Protein AF-A0A9R0HTM2-F1 (afdb_monomer_lite)

pLDDT: mean 75.66, std 15.97, range [48.41, 94.94]

Radius of gyration: 25.44 Å; chains: 1; bounding box: 59×23×75 Å

Foldseek 3Di:
DVVVVVVVVVVVVVVVVVVVVVVVVVVVVVVVLVVVLQVQLVVLQVQLVVLVVVCVVCVVPDDQPRPVNQVSLQSSLVSLLVSCVSPVPDPSSVVSNVVSVVSHDHDDDRPND

Structure (mmCIF, N/CA/C/O backbone):
data_AF-A0A9R0HTM2-F1
#
_entry.id   AF-A0A9R0HTM2-F1
#
loop_
_atom_site.group_PDB
_atom_site.id
_atom_site.type_symbol
_atom_site.label_atom_id
_atom_site.label_alt_id
_atom_site.label_comp_id
_atom_site.label_asym_id
_atom_site.label_entity_id
_atom_site.label_seq_id
_atom_site.pdbx_PDB_ins_code
_atom_site.Cartn_x
_atom_site.Cartn_y
_atom_site.Cartn_z
_atom_site.occupancy
_atom_site.B_iso_or_equiv
_atom_site.auth_seq_id
_atom_site.auth_comp_id
_atom_site.auth_asym_id
_atom_site.auth_atom_id
_atom_site.pdbx_PDB_model_num
ATOM 1 N N . MET A 1 1 ? 42.937 -7.643 -57.346 1.00 53.62 1 MET A N 1
ATOM 2 C CA . MET A 1 1 ? 41.995 -6.695 -56.699 1.00 53.62 1 MET A CA 1
ATOM 3 C C . MET A 1 1 ? 40.724 -7.366 -56.146 1.00 53.62 1 MET A C 1
ATOM 5 O O . MET A 1 1 ? 40.154 -6.842 -55.201 1.00 53.62 1 MET A O 1
ATOM 9 N N . LEU A 1 2 ? 40.307 -8.539 -56.653 1.00 48.41 2 LEU A N 1
ATOM 10 C CA . LEU A 1 2 ? 39.089 -9.248 -56.210 1.00 48.41 2 LEU A CA 1
ATOM 11 C C . LEU A 1 2 ? 39.201 -9.964 -54.844 1.00 48.41 2 LEU A C 1
ATOM 13 O O . LEU A 1 2 ? 38.212 -10.060 -54.125 1.00 48.41 2 LEU A O 1
ATOM 17 N N . HIS A 1 3 ? 40.397 -10.394 -54.425 1.00 48.50 3 HIS A N 1
ATOM 18 C CA . HIS A 1 3 ? 40.585 -11.093 -53.140 1.00 48.50 3 HIS A CA 1
ATOM 19 C C . HIS A 1 3 ? 40.409 -10.193 -51.901 1.00 48.50 3 HIS A C 1
ATOM 21 O O . HIS A 1 3 ? 40.000 -10.670 -50.848 1.00 48.50 3 HIS A O 1
ATOM 27 N N . HIS A 1 4 ? 40.642 -8.881 -52.027 1.00 49.31 4 HIS A N 1
ATOM 28 C CA . HIS A 1 4 ? 40.562 -7.939 -50.902 1.00 49.31 4 HIS A CA 1
ATOM 29 C C . HIS A 1 4 ? 39.116 -7.523 -50.557 1.00 49.31 4 HIS A C 1
ATOM 31 O O . HIS A 1 4 ? 38.830 -7.105 -49.436 1.00 49.31 4 HIS A O 1
ATOM 37 N N . LEU A 1 5 ? 38.183 -7.662 -51.507 1.00 53.22 5 LEU A N 1
ATOM 38 C CA . LEU A 1 5 ? 36.762 -7.357 -51.306 1.00 53.22 5 LEU A CA 1
ATOM 39 C C . LEU A 1 5 ? 36.032 -8.475 -50.548 1.00 53.22 5 LEU A C 1
ATOM 41 O O . LEU A 1 5 ? 35.176 -8.182 -49.715 1.00 53.22 5 LEU A O 1
ATOM 45 N N . SER A 1 6 ? 36.415 -9.736 -50.777 1.00 57.38 6 SER A N 1
ATOM 46 C CA . SER A 1 6 ? 35.846 -10.899 -50.080 1.00 57.38 6 SER A CA 1
ATOM 47 C C . SER A 1 6 ? 36.134 -10.857 -48.573 1.00 57.38 6 SER A C 1
ATOM 49 O O . SER A 1 6 ? 35.232 -11.015 -47.750 1.00 57.38 6 SER A O 1
ATOM 51 N N . GLU A 1 7 ? 37.367 -10.511 -48.190 1.00 57.31 7 GLU A N 1
ATOM 52 C CA . GLU A 1 7 ? 37.776 -10.448 -46.781 1.00 57.31 7 GLU A CA 1
ATOM 53 C C . GLU A 1 7 ? 37.039 -9.344 -45.995 1.00 57.31 7 GLU A C 1
ATOM 55 O O . GLU A 1 7 ? 36.653 -9.537 -44.841 1.00 57.31 7 GLU A O 1
ATOM 60 N N . ARG A 1 8 ? 36.772 -8.191 -46.630 1.00 57.69 8 ARG A N 1
ATOM 61 C CA . ARG A 1 8 ? 35.983 -7.099 -46.028 1.00 57.69 8 ARG A CA 1
ATOM 62 C C . ARG A 1 8 ? 34.507 -7.462 -45.863 1.00 57.69 8 ARG A C 1
ATOM 64 O O . ARG A 1 8 ? 33.884 -7.044 -44.888 1.00 57.69 8 ARG A O 1
ATOM 71 N N . MET A 1 9 ? 33.954 -8.240 -46.792 1.00 58.50 9 MET A N 1
ATOM 72 C CA . MET A 1 9 ? 32.557 -8.676 -46.756 1.00 58.50 9 MET A CA 1
ATOM 73 C C . MET A 1 9 ? 32.322 -9.734 -45.667 1.00 58.50 9 MET A C 1
ATOM 75 O O . MET A 1 9 ? 31.334 -9.668 -44.942 1.00 58.50 9 MET A O 1
ATOM 79 N N . LEU A 1 10 ? 33.275 -10.651 -45.480 1.00 57.75 10 LEU A N 1
ATOM 80 C CA . LEU A 1 10 ? 33.235 -11.638 -44.397 1.00 57.75 10 LEU A CA 1
ATOM 81 C C . LEU A 1 10 ? 33.370 -10.975 -43.016 1.00 57.75 10 LEU A C 1
ATOM 83 O O . LEU A 1 10 ? 32.613 -11.292 -42.101 1.00 57.75 10 LEU A O 1
ATOM 87 N N . ARG A 1 11 ? 34.265 -9.987 -42.866 1.00 57.91 11 ARG A N 1
ATOM 88 C CA . ARG A 1 11 ? 34.420 -9.226 -41.610 1.00 57.91 11 ARG A CA 1
ATOM 89 C C . ARG A 1 11 ? 33.169 -8.425 -41.244 1.00 57.91 11 ARG A C 1
ATOM 91 O O . ARG A 1 11 ? 32.790 -8.395 -40.075 1.00 57.91 11 ARG A O 1
ATOM 98 N N . SER A 1 12 ? 32.512 -7.794 -42.221 1.00 58.88 12 SER A N 1
ATOM 99 C CA . SER A 1 12 ? 31.279 -7.039 -41.968 1.00 58.88 12 SER A CA 1
ATOM 100 C C . SER A 1 12 ? 30.106 -7.952 -41.608 1.00 58.88 12 SER A C 1
ATOM 102 O O . SER A 1 12 ? 29.306 -7.590 -40.748 1.00 58.88 12 SER A O 1
ATOM 104 N N . PHE A 1 13 ? 30.038 -9.155 -42.188 1.00 56.53 13 PHE A N 1
ATOM 105 C CA . PHE A 1 13 ? 29.030 -10.157 -41.847 1.00 56.53 13 PHE A CA 1
ATOM 106 C C . PHE A 1 13 ? 29.190 -10.662 -40.402 1.00 56.53 13 PHE A C 1
ATOM 108 O O . PHE A 1 13 ? 28.232 -10.620 -39.630 1.00 56.53 13 PHE A O 1
ATOM 115 N N . LEU A 1 14 ? 30.415 -11.016 -39.996 1.00 58.28 14 LEU A N 1
ATOM 116 C CA . LEU A 1 14 ? 30.720 -11.468 -38.630 1.00 58.28 14 LEU A CA 1
ATOM 117 C C . LEU A 1 14 ? 30.476 -10.374 -37.570 1.00 58.28 14 LEU A C 1
ATOM 119 O O . LEU A 1 14 ? 29.938 -10.642 -36.494 1.00 58.28 14 LEU A O 1
ATOM 123 N N . LEU A 1 15 ? 30.798 -9.111 -37.872 1.00 55.81 15 LEU A N 1
ATOM 124 C CA . LEU A 1 15 ? 30.480 -7.976 -36.991 1.00 55.81 15 LEU A CA 1
ATOM 125 C C . LEU A 1 15 ? 28.964 -7.751 -36.854 1.00 55.81 15 LEU A C 1
ATOM 127 O O . LEU A 1 15 ? 28.472 -7.397 -35.784 1.00 55.81 15 LEU A O 1
ATOM 131 N N . LYS A 1 16 ? 28.196 -7.991 -37.919 1.00 52.22 16 LYS A N 1
ATOM 132 C CA . LYS A 1 16 ? 26.737 -7.822 -37.911 1.00 52.22 16 LYS A CA 1
ATOM 133 C C . LYS A 1 16 ? 26.032 -8.908 -37.090 1.00 52.22 16 LYS A C 1
ATOM 135 O O . LYS A 1 16 ? 25.008 -8.631 -36.461 1.00 52.22 16 LYS A O 1
ATOM 140 N N . GLU A 1 17 ? 26.584 -10.119 -37.054 1.00 51.38 17 GLU A N 1
ATOM 141 C CA . GLU A 1 17 ? 26.081 -11.211 -36.213 1.00 51.38 17 GLU A CA 1
ATOM 142 C C . GLU A 1 17 ? 26.393 -11.010 -34.726 1.00 51.38 17 GLU A C 1
ATOM 144 O O . GLU A 1 17 ? 25.505 -11.202 -33.892 1.00 51.38 17 GLU A O 1
ATOM 149 N N . THR A 1 18 ? 27.595 -10.541 -34.373 1.00 52.41 18 THR A N 1
ATOM 150 C CA . THR A 1 18 ? 27.960 -10.287 -32.964 1.00 52.41 18 THR A CA 1
ATOM 151 C C . THR A 1 18 ? 27.115 -9.175 -32.332 1.00 52.41 18 THR A C 1
ATOM 153 O O . THR A 1 18 ? 26.658 -9.315 -31.196 1.00 52.41 18 THR A O 1
ATOM 156 N N . VAL A 1 19 ? 26.789 -8.114 -33.080 1.00 55.47 19 VAL A N 1
ATOM 157 C CA . VAL A 1 19 ? 25.862 -7.052 -32.634 1.00 55.47 19 VAL A CA 1
ATOM 158 C C . VAL A 1 19 ? 24.423 -7.575 -32.464 1.00 55.47 19 VAL A C 1
ATOM 160 O O . VAL A 1 19 ? 23.722 -7.214 -31.510 1.00 55.47 19 VAL A O 1
ATOM 163 N N . ARG A 1 20 ? 23.965 -8.479 -33.342 1.00 50.25 20 ARG A N 1
ATOM 164 C CA . ARG A 1 20 ? 22.642 -9.126 -33.225 1.00 50.25 20 ARG A CA 1
ATOM 165 C C . ARG A 1 20 ? 22.542 -10.086 -32.040 1.00 50.25 20 ARG A C 1
ATOM 167 O O . ARG A 1 20 ? 21.484 -10.167 -31.421 1.00 50.25 20 ARG A O 1
ATOM 174 N N . LEU A 1 21 ? 23.607 -10.808 -31.710 1.00 52.88 21 LEU A N 1
ATOM 175 C CA . LEU A 1 21 ? 23.626 -11.702 -30.550 1.00 52.88 21 LEU A CA 1
ATOM 176 C C . LEU A 1 21 ? 23.689 -10.917 -29.233 1.00 52.88 21 LEU A C 1
ATOM 178 O O . LEU A 1 21 ? 22.935 -11.226 -28.310 1.00 52.88 21 LEU A O 1
ATOM 182 N N . ASN A 1 22 ? 24.487 -9.847 -29.175 1.00 51.25 22 ASN A N 1
ATOM 183 C CA . ASN A 1 22 ? 24.573 -8.981 -27.995 1.00 51.25 22 ASN A CA 1
ATOM 184 C C . ASN A 1 22 ? 23.258 -8.251 -27.685 1.00 51.25 22 ASN A C 1
ATOM 186 O O . ASN A 1 22 ? 22.880 -8.148 -26.520 1.00 51.25 22 ASN A O 1
ATOM 190 N N . SER A 1 23 ? 22.512 -7.804 -28.699 1.00 53.72 23 SER A N 1
ATOM 191 C CA . SER A 1 23 ? 21.186 -7.192 -28.489 1.00 53.72 23 SER A CA 1
ATOM 192 C C . SER A 1 23 ? 20.141 -8.190 -27.975 1.00 53.72 23 SER A C 1
ATOM 194 O O . SER A 1 23 ? 19.339 -7.846 -27.107 1.00 53.72 23 SER A O 1
ATOM 196 N N . ARG A 1 24 ? 20.177 -9.450 -28.431 1.00 50.94 24 ARG A N 1
ATOM 197 C CA . ARG A 1 24 ? 19.291 -10.513 -27.921 1.00 50.94 24 ARG A CA 1
ATOM 198 C C . ARG A 1 24 ? 19.619 -10.884 -26.474 1.00 50.94 24 ARG A C 1
ATOM 200 O O . ARG A 1 24 ? 18.713 -10.937 -25.649 1.00 50.94 24 ARG A O 1
ATOM 207 N N . LEU A 1 25 ? 20.896 -11.082 -26.146 1.00 52.94 25 LEU A N 1
ATOM 208 C CA . LEU A 1 25 ? 21.354 -11.359 -24.775 1.00 52.94 25 LEU A CA 1
ATOM 209 C C . LEU A 1 25 ? 21.071 -10.195 -23.813 1.00 52.94 25 LEU A C 1
ATOM 211 O O . LEU A 1 25 ? 20.672 -10.425 -22.671 1.00 52.94 25 LEU A O 1
ATOM 215 N N . SER A 1 26 ? 21.206 -8.952 -24.282 1.00 55.69 26 SER A N 1
ATOM 216 C CA . SER A 1 26 ? 20.820 -7.757 -23.526 1.00 55.69 26 SER A CA 1
ATOM 217 C C . SER A 1 26 ? 19.318 -7.746 -23.207 1.00 55.69 26 SER A C 1
ATOM 219 O O . SER A 1 26 ? 18.952 -7.556 -22.047 1.00 55.69 26 SER A O 1
ATOM 221 N N . GLY A 1 27 ? 18.456 -8.070 -24.181 1.00 55.66 27 GLY A N 1
ATOM 222 C CA . GLY A 1 27 ? 17.006 -8.173 -23.979 1.00 55.66 27 GLY A CA 1
ATOM 223 C C . GLY A 1 27 ? 16.595 -9.247 -22.963 1.00 55.66 27 GLY A C 1
ATOM 224 O O . GLY A 1 27 ? 15.746 -8.994 -22.110 1.00 55.66 27 GLY A O 1
ATOM 225 N N . PHE A 1 28 ? 17.235 -10.423 -22.977 1.00 50.66 28 PHE A N 1
ATOM 226 C CA . PHE A 1 28 ? 16.970 -11.474 -21.980 1.00 50.66 28 PHE A CA 1
ATOM 227 C C . PHE A 1 28 ? 17.366 -11.055 -20.559 1.00 50.66 28 PHE A C 1
ATOM 229 O O . PHE A 1 28 ? 16.630 -11.331 -19.610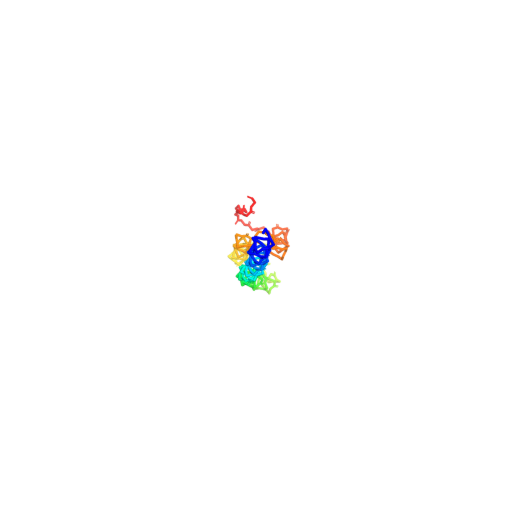 1.00 50.66 28 PHE A O 1
ATOM 236 N N . ASN A 1 29 ? 18.491 -10.354 -20.400 1.00 56.31 29 ASN A N 1
ATOM 237 C CA . ASN A 1 29 ? 18.915 -9.829 -19.101 1.00 56.31 29 ASN A CA 1
ATOM 238 C C . ASN A 1 29 ? 17.988 -8.709 -18.600 1.00 56.31 29 ASN A C 1
ATOM 240 O O . ASN A 1 29 ? 17.672 -8.663 -17.410 1.00 56.31 29 ASN A O 1
ATOM 244 N N . GLN A 1 30 ? 17.480 -7.865 -19.503 1.00 58.72 30 GLN A N 1
ATOM 245 C CA . GLN A 1 30 ? 16.489 -6.833 -19.184 1.00 58.72 30 GLN A CA 1
ATOM 246 C C . GLN A 1 30 ? 15.164 -7.444 -18.710 1.00 58.72 30 GLN A C 1
ATOM 248 O O . GLN A 1 30 ? 14.651 -7.065 -17.659 1.00 58.72 30 GLN A O 1
ATOM 253 N N . LEU A 1 31 ? 14.647 -8.446 -19.428 1.00 60.59 31 LEU A N 1
ATOM 254 C CA . LEU A 1 31 ? 13.417 -9.153 -19.058 1.00 60.59 31 LEU A CA 1
ATOM 255 C C . LEU A 1 31 ? 13.555 -9.881 -17.716 1.00 60.59 31 LEU A C 1
ATOM 257 O O . LEU A 1 31 ? 12.633 -9.853 -16.902 1.00 60.59 31 LEU A O 1
ATOM 261 N N . ARG A 1 32 ? 14.717 -10.488 -17.443 1.00 58.78 32 ARG A N 1
ATOM 262 C CA . ARG A 1 32 ? 14.981 -11.180 -16.172 1.00 58.78 32 ARG A CA 1
ATOM 263 C C . ARG A 1 32 ? 15.071 -10.208 -14.993 1.00 58.78 32 ARG A C 1
ATOM 265 O O . ARG A 1 32 ? 14.532 -10.509 -13.931 1.00 58.78 32 ARG A O 1
ATOM 272 N N . GLY A 1 33 ? 15.697 -9.046 -15.192 1.00 63.38 33 GLY A N 1
ATOM 273 C CA . GLY A 1 33 ? 15.756 -7.966 -14.202 1.00 63.38 33 GLY A CA 1
ATOM 274 C C . GLY A 1 33 ? 14.390 -7.332 -13.920 1.00 63.38 33 GLY A C 1
ATOM 275 O O . GLY A 1 33 ? 14.065 -7.052 -12.771 1.00 63.38 33 GLY A O 1
ATOM 276 N N . ILE A 1 34 ? 13.552 -7.168 -14.948 1.00 66.88 34 ILE A N 1
ATOM 277 C CA . ILE A 1 34 ? 12.166 -6.697 -14.793 1.00 66.88 34 ILE A CA 1
ATOM 278 C C . ILE A 1 34 ? 11.323 -7.742 -14.054 1.00 66.88 34 ILE A C 1
ATOM 280 O O . ILE A 1 34 ? 10.581 -7.397 -13.137 1.00 66.88 34 ILE A O 1
ATOM 284 N N . HIS A 1 35 ? 11.461 -9.027 -14.396 1.00 69.94 35 HIS A N 1
ATOM 285 C CA . HIS A 1 35 ? 10.719 -10.103 -13.743 1.00 69.94 35 HIS A CA 1
ATOM 286 C C . HIS A 1 35 ? 11.093 -10.255 -12.261 1.00 69.94 35 HIS A C 1
ATOM 288 O O . HIS A 1 35 ? 10.209 -10.457 -11.429 1.00 69.94 35 HIS A O 1
ATOM 294 N N . SER A 1 36 ? 12.374 -10.116 -11.901 1.00 73.38 36 SER A N 1
ATOM 295 C CA . SER A 1 36 ? 12.810 -10.171 -10.499 1.00 73.38 36 SER A CA 1
ATOM 296 C C . SER A 1 36 ? 12.324 -8.966 -9.687 1.00 73.38 36 SER A C 1
ATOM 298 O O . SER A 1 36 ? 11.872 -9.148 -8.555 1.00 73.38 36 SER A O 1
ATOM 300 N N . ARG A 1 37 ? 12.337 -7.759 -10.272 1.00 75.38 37 ARG A N 1
ATOM 301 C CA . ARG A 1 37 ? 11.745 -6.549 -9.674 1.00 75.38 37 ARG A CA 1
ATOM 302 C C . ARG A 1 37 ? 10.248 -6.710 -9.445 1.00 75.38 37 ARG A C 1
ATOM 304 O O . ARG A 1 37 ? 9.778 -6.489 -8.334 1.00 75.38 37 ARG A O 1
ATOM 311 N N . ASN A 1 38 ? 9.524 -7.161 -10.468 1.00 83.12 38 ASN A N 1
ATOM 312 C CA . ASN A 1 38 ? 8.085 -7.370 -10.379 1.00 83.12 38 ASN A CA 1
ATOM 313 C C . ASN A 1 38 ? 7.745 -8.436 -9.328 1.00 83.12 38 ASN A C 1
ATOM 315 O O . ASN A 1 38 ? 6.887 -8.211 -8.485 1.00 83.12 38 ASN A O 1
ATOM 319 N N . LYS A 1 39 ? 8.472 -9.562 -9.297 1.00 86.88 39 LYS A N 1
ATOM 320 C CA . LYS A 1 39 ? 8.276 -10.600 -8.275 1.00 86.88 39 LYS A CA 1
ATOM 321 C C . LYS A 1 39 ? 8.451 -10.041 -6.857 1.00 86.88 39 LYS A C 1
ATOM 323 O O . LYS A 1 39 ? 7.584 -10.245 -6.016 1.00 86.88 39 LYS A O 1
ATOM 328 N N . LYS A 1 40 ? 9.523 -9.283 -6.612 1.00 89.94 40 LYS A N 1
ATOM 329 C CA . LYS A 1 40 ? 9.784 -8.673 -5.300 1.00 89.94 40 LYS A CA 1
ATOM 330 C C . LYS A 1 40 ? 8.725 -7.625 -4.923 1.00 89.94 40 LYS A C 1
ATOM 332 O O . LYS A 1 40 ? 8.300 -7.589 -3.773 1.00 89.94 40 LYS A O 1
ATOM 337 N N . ALA A 1 41 ? 8.269 -6.806 -5.873 1.00 90.38 41 ALA A N 1
ATOM 338 C CA . ALA A 1 41 ? 7.175 -5.860 -5.644 1.00 90.38 41 ALA A CA 1
ATOM 339 C C . ALA A 1 41 ? 5.860 -6.586 -5.309 1.00 90.38 41 ALA A C 1
ATOM 341 O O . ALA A 1 41 ? 5.152 -6.189 -4.387 1.00 90.38 41 ALA A O 1
ATOM 342 N N . MET A 1 42 ? 5.564 -7.693 -5.996 1.00 92.25 42 MET A N 1
ATOM 343 C CA . MET A 1 42 ? 4.384 -8.517 -5.725 1.00 92.25 42 MET A CA 1
ATOM 344 C C . MET A 1 42 ? 4.409 -9.154 -4.331 1.00 92.25 42 MET A C 1
ATOM 346 O O . MET A 1 42 ? 3.360 -9.224 -3.695 1.00 92.25 42 MET A O 1
ATOM 350 N N . ASP A 1 43 ? 5.577 -9.550 -3.818 1.00 94.44 43 ASP A N 1
ATOM 351 C CA . ASP A 1 43 ? 5.704 -10.061 -2.445 1.00 94.44 43 ASP A CA 1
ATOM 352 C C . ASP A 1 43 ? 5.332 -8.989 -1.406 1.00 94.44 43 ASP A C 1
ATOM 354 O O . ASP A 1 43 ? 4.637 -9.273 -0.426 1.00 94.44 43 ASP A O 1
ATOM 358 N N . PHE A 1 44 ? 5.754 -7.740 -1.625 1.00 94.50 44 PHE A N 1
ATOM 359 C CA . PHE A 1 44 ? 5.360 -6.612 -0.780 1.00 94.50 44 PHE A CA 1
ATOM 360 C C . PHE A 1 44 ? 3.865 -6.299 -0.904 1.00 94.50 44 PHE A C 1
ATOM 362 O O . PHE A 1 44 ? 3.183 -6.152 0.111 1.00 94.50 44 PHE A O 1
ATOM 369 N N . ILE A 1 45 ? 3.318 -6.301 -2.123 1.00 93.50 45 ILE A N 1
ATOM 370 C CA . ILE A 1 45 ? 1.877 -6.118 -2.354 1.00 93.50 45 ILE A CA 1
ATOM 371 C C . ILE A 1 45 ? 1.069 -7.196 -1.626 1.00 93.50 45 ILE A C 1
ATOM 373 O O . ILE A 1 45 ? 0.071 -6.878 -0.984 1.00 93.50 45 ILE A O 1
ATOM 377 N N . ALA A 1 46 ? 1.502 -8.458 -1.672 1.00 94.56 46 ALA A N 1
ATOM 378 C CA . ALA A 1 46 ? 0.824 -9.556 -0.991 1.00 94.56 46 ALA A CA 1
ATOM 379 C C . ALA A 1 46 ? 0.800 -9.365 0.534 1.00 94.56 46 ALA A C 1
ATOM 381 O O . ALA A 1 46 ? -0.240 -9.569 1.162 1.00 94.56 46 ALA A O 1
ATOM 382 N N . LYS A 1 47 ? 1.914 -8.918 1.130 1.00 94.94 47 LYS A N 1
ATOM 383 C CA . LYS A 1 47 ? 1.987 -8.598 2.565 1.00 94.94 47 LYS A CA 1
ATOM 384 C C . LYS A 1 47 ? 1.062 -7.443 2.939 1.00 94.94 47 LYS A C 1
ATOM 386 O O . LYS A 1 47 ? 0.296 -7.570 3.894 1.00 94.94 47 LYS A O 1
ATOM 391 N N . GLY A 1 48 ? 1.083 -6.356 2.164 1.00 93.75 48 GLY A N 1
ATOM 392 C CA . GLY A 1 48 ? 0.199 -5.211 2.387 1.00 93.75 48 GLY A CA 1
ATOM 393 C C . GLY A 1 48 ? -1.278 -5.588 2.258 1.00 93.75 48 GLY A C 1
ATOM 394 O O . GLY A 1 48 ? -2.095 -5.233 3.105 1.00 93.75 48 GLY A O 1
ATOM 395 N N . TRP A 1 49 ? -1.614 -6.408 1.261 1.00 93.50 49 TRP A N 1
ATOM 396 C CA . TRP A 1 49 ? -2.969 -6.914 1.063 1.00 93.50 49 TRP A CA 1
ATOM 397 C C . TRP A 1 49 ? -3.437 -7.827 2.200 1.00 93.50 49 TRP A C 1
ATOM 399 O O . TRP A 1 49 ? -4.581 -7.726 2.639 1.00 93.50 49 TRP A O 1
ATOM 409 N N . SER A 1 50 ? -2.560 -8.686 2.723 1.00 93.62 50 SER A N 1
ATOM 410 C CA . SER A 1 50 ? -2.879 -9.515 3.889 1.00 93.62 50 SER A CA 1
ATOM 411 C C . SER A 1 50 ? -3.200 -8.665 5.121 1.00 93.62 50 SER A C 1
ATOM 413 O O . SER A 1 50 ? -4.140 -8.984 5.845 1.00 93.62 50 SER A O 1
ATOM 415 N N . ALA A 1 51 ? -2.463 -7.574 5.342 1.00 91.62 51 ALA A N 1
ATOM 416 C CA . ALA A 1 51 ? -2.747 -6.639 6.427 1.00 91.62 51 ALA A CA 1
ATOM 417 C C . ALA A 1 51 ? -4.084 -5.903 6.218 1.00 91.62 51 ALA A C 1
ATOM 419 O O . ALA A 1 51 ? -4.855 -5.765 7.163 1.00 91.62 51 ALA A O 1
ATOM 420 N N . MET A 1 52 ? -4.414 -5.504 4.984 1.00 90.19 52 MET A N 1
ATOM 421 C CA . MET A 1 52 ? -5.727 -4.921 4.671 1.00 90.19 52 MET A CA 1
ATOM 422 C C . MET A 1 52 ? -6.880 -5.899 4.908 1.00 90.19 52 MET A C 1
ATOM 424 O O . MET A 1 52 ? -7.901 -5.506 5.460 1.00 90.19 52 MET A O 1
ATOM 428 N N . LYS A 1 53 ? -6.717 -7.176 4.544 1.00 91.00 53 LYS A N 1
ATOM 429 C CA . LYS A 1 53 ? -7.724 -8.205 4.841 1.00 91.00 53 LYS A CA 1
ATOM 430 C C . LYS A 1 53 ? -7.959 -8.364 6.336 1.00 91.00 53 LYS A C 1
ATOM 432 O O . LYS A 1 53 ? -9.094 -8.566 6.751 1.00 91.00 53 LYS A O 1
ATOM 437 N N . GLU A 1 54 ? -6.895 -8.288 7.130 1.00 89.69 54 GLU A N 1
ATOM 438 C CA . GLU A 1 54 ? -7.016 -8.330 8.583 1.00 89.69 54 GLU A CA 1
ATOM 439 C C . GLU A 1 54 ? -7.830 -7.139 9.094 1.00 89.69 54 GLU A C 1
ATOM 441 O O . GLU A 1 54 ? -8.747 -7.339 9.883 1.00 89.69 54 GLU A O 1
ATOM 446 N N . VAL A 1 55 ? -7.565 -5.930 8.580 1.00 86.44 55 VAL A N 1
ATOM 447 C CA . VAL A 1 55 ? -8.356 -4.724 8.881 1.00 86.44 55 VAL A CA 1
ATOM 448 C C . VAL A 1 55 ? -9.822 -4.914 8.502 1.00 86.44 55 VAL A C 1
ATOM 450 O O . VAL A 1 55 ? -10.686 -4.681 9.340 1.00 86.44 55 VAL A O 1
ATOM 453 N N . ASP A 1 56 ? -10.114 -5.375 7.284 1.00 86.62 56 ASP A N 1
ATOM 454 C CA . ASP A 1 56 ? -11.489 -5.623 6.832 1.00 86.62 56 ASP A CA 1
ATOM 455 C C . ASP A 1 56 ? -12.192 -6.703 7.683 1.00 86.62 56 ASP A C 1
ATOM 457 O O . ASP A 1 56 ? -13.408 -6.666 7.822 1.00 86.62 56 ASP A O 1
ATOM 461 N N . ARG A 1 57 ? -11.455 -7.639 8.301 1.00 87.44 57 ARG A N 1
ATOM 462 C CA . ARG A 1 57 ? -12.027 -8.633 9.226 1.00 87.44 57 ARG A CA 1
ATOM 463 C C . ARG A 1 57 ? -12.416 -8.029 10.576 1.00 87.44 57 ARG A C 1
ATOM 465 O O . ARG A 1 57 ? -13.369 -8.492 11.197 1.00 87.44 57 ARG A O 1
ATOM 472 N N . VAL A 1 58 ? -11.634 -7.075 11.081 1.00 83.94 58 VAL A N 1
ATOM 473 C CA . VAL A 1 58 ? -11.820 -6.528 12.437 1.00 83.94 58 VAL A CA 1
ATOM 474 C C . VAL A 1 58 ? -12.625 -5.230 12.464 1.00 83.94 58 VAL A C 1
ATOM 476 O O . VAL A 1 58 ? -13.133 -4.868 13.520 1.00 83.94 58 VAL A O 1
ATOM 479 N N . ILE A 1 59 ? -12.772 -4.545 11.326 1.00 82.44 59 ILE A N 1
ATOM 480 C CA . ILE A 1 59 ? -13.434 -3.238 11.256 1.00 82.44 59 ILE A CA 1
ATOM 481 C C . ILE A 1 59 ? -14.907 -3.275 11.658 1.00 82.44 59 ILE A C 1
ATOM 483 O O . ILE A 1 59 ? -15.379 -2.320 12.260 1.00 82.44 59 ILE A O 1
ATOM 487 N N . ASP A 1 60 ? -15.608 -4.385 11.418 1.00 80.81 60 ASP A N 1
ATOM 488 C CA . ASP A 1 60 ? -17.016 -4.538 11.813 1.00 80.81 60 ASP A CA 1
ATOM 489 C C . ASP A 1 60 ? -17.211 -4.496 13.341 1.00 80.81 60 ASP A C 1
ATOM 491 O O . ASP A 1 60 ? -18.314 -4.244 13.823 1.00 80.81 60 ASP A O 1
ATOM 495 N N . TYR A 1 61 ? -16.139 -4.715 14.111 1.00 75.75 61 TYR A N 1
ATOM 496 C CA . TYR A 1 61 ? -16.146 -4.740 15.577 1.00 75.75 61 TYR A CA 1
ATOM 497 C C . TYR A 1 61 ? -15.371 -3.573 16.210 1.00 75.75 61 TYR A C 1
ATOM 499 O O . TYR A 1 61 ? -15.270 -3.506 17.436 1.00 75.75 61 TYR A O 1
ATOM 507 N N . CYS A 1 62 ? -14.806 -2.675 15.400 1.00 70.88 62 CYS A N 1
ATOM 508 C CA . CYS A 1 62 ? -13.927 -1.595 15.837 1.00 70.88 62 CYS A CA 1
ATOM 509 C C . CYS A 1 62 ? -14.474 -0.237 15.381 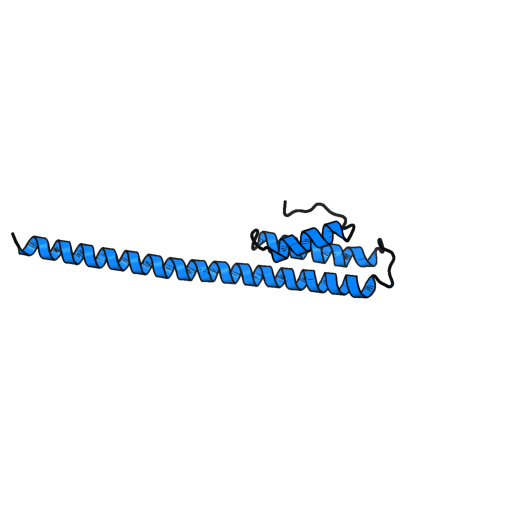1.00 70.88 62 CYS A C 1
ATOM 511 O O . CYS A 1 62 ? -14.955 -0.088 14.261 1.00 70.88 62 CYS A O 1
ATOM 513 N N . GLU A 1 63 ? -14.351 0.792 16.221 1.00 69.69 63 GLU A N 1
ATOM 514 C CA . GLU A 1 63 ? -14.602 2.163 15.767 1.00 69.69 63 GLU A CA 1
ATOM 515 C C . GLU A 1 63 ? -13.588 2.567 14.682 1.00 69.69 63 GLU A C 1
ATOM 517 O O . GLU A 1 63 ? -12.456 2.080 14.654 1.00 69.69 63 GLU A O 1
ATOM 522 N N . LEU A 1 64 ? -13.972 3.499 13.802 1.00 65.38 64 LEU A N 1
ATOM 523 C CA . LEU A 1 64 ? -13.186 3.911 12.627 1.00 65.38 64 LEU A CA 1
ATOM 524 C C . LEU A 1 64 ? -11.736 4.341 12.953 1.00 65.38 64 LEU A C 1
ATOM 526 O O . LEU A 1 64 ? -10.859 4.255 12.098 1.00 65.38 64 LEU A O 1
ATOM 530 N N . ASN A 1 65 ? -11.494 4.792 14.189 1.00 65.25 65 ASN A N 1
ATOM 531 C CA . ASN A 1 65 ? -10.202 5.259 14.703 1.00 65.25 65 ASN A CA 1
ATOM 532 C C . ASN A 1 65 ? -9.629 4.355 15.809 1.00 65.25 65 ASN A C 1
ATOM 534 O O . ASN A 1 65 ? -8.819 4.806 16.625 1.00 65.25 65 ASN A O 1
ATOM 538 N N . ASP A 1 66 ? -10.048 3.089 15.877 1.00 75.94 66 ASP A N 1
ATOM 539 C CA . ASP A 1 66 ? -9.527 2.161 16.874 1.00 75.94 66 ASP A CA 1
ATOM 540 C C . ASP A 1 66 ? -8.001 2.024 16.726 1.00 75.94 66 ASP A C 1
ATOM 542 O O . ASP A 1 66 ? -7.451 1.710 15.664 1.00 75.94 66 ASP A O 1
ATOM 546 N N . LYS A 1 67 ? -7.300 2.242 17.843 1.00 76.75 67 LYS A N 1
ATOM 547 C CA . LYS A 1 67 ? -5.839 2.168 17.949 1.00 76.75 67 LYS A CA 1
ATOM 548 C C . LYS A 1 67 ? -5.284 0.813 17.510 1.00 76.75 67 LYS A C 1
ATOM 550 O O . LYS A 1 67 ? -4.110 0.738 17.156 1.00 76.75 67 LYS A O 1
ATOM 555 N N . ARG A 1 68 ? -6.098 -0.246 17.519 1.00 80.31 68 ARG A N 1
ATOM 556 C CA . ARG A 1 68 ? -5.733 -1.594 17.060 1.00 80.31 68 ARG A CA 1
ATOM 557 C C . ARG A 1 68 ? -5.611 -1.701 15.539 1.00 80.31 68 ARG A C 1
ATOM 559 O O . ARG A 1 68 ? -4.853 -2.542 15.064 1.00 80.31 68 ARG A O 1
ATOM 566 N N . LEU A 1 69 ? -6.297 -0.842 14.780 1.00 83.19 69 LEU A N 1
ATOM 567 C CA . LEU A 1 69 ? -6.219 -0.810 13.314 1.00 83.19 69 LEU A CA 1
ATOM 568 C C . LEU A 1 69 ? -4.959 -0.088 12.826 1.00 83.19 69 LEU A C 1
ATOM 570 O O . LEU A 1 69 ? -4.413 -0.435 11.780 1.00 83.19 69 LEU A O 1
ATOM 574 N N . ILE A 1 70 ? -4.461 0.881 13.602 1.00 84.50 70 ILE A N 1
ATOM 575 C CA . ILE A 1 70 ? -3.326 1.738 13.226 1.00 84.50 70 ILE A CA 1
ATOM 576 C C . ILE A 1 70 ? -2.066 0.925 12.861 1.00 84.50 70 ILE A C 1
ATOM 578 O O . ILE A 1 70 ? -1.488 1.203 11.810 1.00 84.50 70 ILE A O 1
ATOM 582 N N . PRO A 1 71 ? -1.624 -0.091 13.636 1.00 88.06 71 PRO A N 1
ATOM 583 C CA . PRO A 1 71 ? -0.457 -0.893 13.268 1.00 88.06 71 PRO A CA 1
ATOM 584 C C . PRO A 1 71 ? -0.635 -1.664 11.957 1.00 88.06 71 PRO A C 1
ATOM 586 O O . PRO A 1 71 ? 0.308 -1.745 11.172 1.00 88.06 71 PRO A O 1
ATOM 589 N N . LEU A 1 72 ? -1.833 -2.203 11.706 1.00 88.88 72 LEU A N 1
ATOM 590 C CA . LEU A 1 72 ? -2.138 -2.963 10.491 1.00 88.88 72 LEU A CA 1
ATOM 591 C C . LEU A 1 72 ? -2.160 -2.050 9.265 1.00 88.88 72 LEU A C 1
ATOM 593 O O . LEU A 1 72 ? -1.552 -2.364 8.245 1.00 88.88 72 LEU A O 1
ATOM 597 N N . LEU A 1 73 ? -2.810 -0.895 9.390 1.00 89.56 73 LEU A N 1
ATOM 598 C CA . LEU A 1 73 ? -2.886 0.119 8.345 1.00 89.56 73 LEU A CA 1
ATOM 599 C C . LEU A 1 73 ? -1.513 0.713 8.024 1.00 89.56 73 LEU A C 1
ATOM 601 O O . LEU A 1 73 ? -1.157 0.846 6.854 1.00 89.56 73 LEU A O 1
ATOM 605 N N . ARG A 1 74 ? -0.707 1.004 9.051 1.00 89.69 74 ARG A N 1
ATOM 606 C CA . ARG A 1 74 ? 0.672 1.466 8.874 1.00 89.69 74 ARG A CA 1
ATOM 607 C C . ARG A 1 74 ? 1.528 0.400 8.191 1.00 89.69 74 ARG A C 1
ATOM 609 O O . ARG A 1 74 ? 2.218 0.712 7.229 1.00 89.69 74 ARG A O 1
ATOM 616 N N . GLY A 1 75 ? 1.430 -0.858 8.624 1.00 91.12 75 GLY A N 1
ATOM 617 C CA . GLY A 1 75 ? 2.143 -1.965 7.988 1.00 91.12 75 GLY A CA 1
ATOM 618 C C . GLY A 1 75 ? 1.718 -2.184 6.534 1.00 91.12 75 GLY A C 1
ATOM 619 O O . GLY A 1 75 ? 2.561 -2.437 5.676 1.00 91.12 75 GLY A O 1
ATOM 620 N N . ALA A 1 76 ? 0.427 -2.047 6.219 1.00 92.25 76 ALA A N 1
ATOM 621 C CA . ALA A 1 76 ? -0.060 -2.116 4.844 1.00 92.25 76 ALA A CA 1
ATOM 622 C C . ALA A 1 76 ? 0.530 -0.990 3.982 1.00 92.25 76 ALA A C 1
ATOM 624 O O . ALA A 1 76 ? 1.082 -1.269 2.917 1.00 92.25 76 ALA A O 1
ATOM 625 N N . LYS A 1 77 ? 0.489 0.253 4.480 1.00 91.94 77 LYS A N 1
ATOM 626 C CA . LYS A 1 77 ? 1.073 1.428 3.822 1.00 91.94 77 LYS A CA 1
ATOM 627 C C . LYS A 1 77 ? 2.561 1.245 3.533 1.00 91.94 77 LYS A C 1
ATOM 629 O O . LYS A 1 77 ? 2.964 1.350 2.380 1.00 91.94 77 LYS A O 1
ATOM 634 N N . GLU A 1 78 ? 3.347 0.879 4.544 1.00 93.00 78 GLU A N 1
ATOM 635 C CA . GLU A 1 78 ? 4.792 0.647 4.414 1.00 93.00 78 GLU A CA 1
ATOM 636 C C . GLU A 1 78 ? 5.107 -0.424 3.359 1.00 93.00 78 GLU A C 1
ATOM 638 O O . GLU A 1 78 ? 6.017 -0.257 2.553 1.00 93.00 78 GLU A O 1
ATOM 643 N N . ASN A 1 79 ? 4.335 -1.515 3.305 1.00 93.94 79 ASN A N 1
ATOM 644 C CA . ASN A 1 79 ? 4.534 -2.545 2.285 1.00 93.94 79 ASN A CA 1
ATOM 645 C C . ASN A 1 79 ? 4.215 -2.040 0.867 1.00 93.94 79 ASN A C 1
ATOM 647 O O . ASN A 1 79 ? 4.933 -2.382 -0.071 1.00 93.94 79 ASN A O 1
ATOM 651 N N . PHE A 1 80 ? 3.178 -1.223 0.676 1.00 93.19 80 PHE A N 1
ATOM 652 C CA . PHE A 1 80 ? 2.892 -0.651 -0.644 1.00 93.19 80 PHE A CA 1
ATOM 653 C C . PHE A 1 80 ? 3.936 0.386 -1.067 1.00 93.19 80 PHE A C 1
ATOM 655 O O . PHE A 1 80 ? 4.323 0.408 -2.234 1.00 93.19 80 PHE A O 1
ATOM 662 N N . GLU A 1 81 ? 4.451 1.184 -0.131 1.00 92.19 81 GLU A N 1
ATOM 663 C CA . GLU A 1 81 ? 5.569 2.098 -0.385 1.00 92.19 81 GLU A CA 1
ATOM 664 C C . GLU A 1 81 ? 6.835 1.323 -0.782 1.00 92.19 81 GLU A C 1
ATOM 666 O O . GLU A 1 81 ? 7.423 1.616 -1.819 1.00 92.19 81 GLU A O 1
ATOM 671 N N . LEU A 1 82 ? 7.187 0.249 -0.062 1.00 93.44 82 LEU A N 1
ATOM 672 C CA . LEU A 1 82 ? 8.301 -0.639 -0.429 1.00 93.44 82 LEU A CA 1
ATOM 673 C C . LEU A 1 82 ? 8.105 -1.291 -1.807 1.00 93.44 82 LEU A C 1
ATOM 675 O O . LEU A 1 82 ? 9.067 -1.491 -2.551 1.00 93.44 82 LEU A O 1
ATOM 679 N N . ALA A 1 83 ? 6.865 -1.620 -2.180 1.00 92.62 83 ALA A N 1
ATOM 680 C CA . ALA A 1 83 ? 6.570 -2.124 -3.517 1.00 92.62 83 ALA A CA 1
ATOM 681 C C . ALA A 1 83 ? 6.860 -1.070 -4.602 1.00 92.62 83 ALA A C 1
ATOM 683 O O . ALA A 1 83 ? 7.396 -1.427 -5.652 1.00 92.62 83 ALA A O 1
ATOM 684 N N . LEU A 1 84 ? 6.569 0.210 -4.339 1.00 90.88 84 LEU A N 1
ATOM 685 C CA . LEU A 1 84 ? 6.884 1.328 -5.237 1.00 90.88 84 LEU A CA 1
ATOM 686 C C . LEU A 1 84 ? 8.377 1.680 -5.250 1.00 90.88 84 LEU A C 1
ATOM 688 O O . LEU A 1 84 ? 8.897 2.056 -6.297 1.00 90.88 84 LEU A O 1
ATOM 692 N N . GLU A 1 85 ? 9.096 1.503 -4.142 1.00 90.88 85 GLU A N 1
ATOM 693 C CA . GLU A 1 85 ? 10.559 1.637 -4.129 1.00 90.88 85 GLU A CA 1
ATOM 694 C C . GLU A 1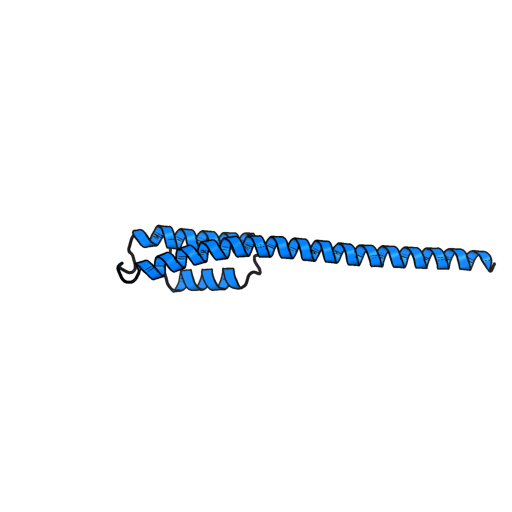 85 ? 11.227 0.589 -5.034 1.00 90.88 85 GLU A C 1
ATOM 696 O O . GLU A 1 85 ? 12.193 0.879 -5.741 1.00 90.88 85 GLU A O 1
ATOM 701 N N . VAL A 1 86 ? 10.699 -0.639 -5.048 1.00 90.06 86 VAL A N 1
ATOM 702 C CA . VAL A 1 86 ? 11.201 -1.721 -5.908 1.00 90.06 86 VAL A CA 1
ATOM 703 C C . VAL A 1 86 ? 10.765 -1.537 -7.361 1.00 90.06 86 VAL A C 1
ATOM 705 O O . VAL A 1 86 ? 11.556 -1.746 -8.284 1.00 90.06 86 VAL A O 1
ATOM 708 N N . ASP A 1 87 ? 9.505 -1.183 -7.587 1.00 87.06 87 ASP A N 1
ATOM 709 C CA . ASP A 1 87 ? 8.942 -0.971 -8.911 1.00 87.06 87 ASP A CA 1
ATOM 710 C C . ASP A 1 87 ? 7.972 0.211 -8.898 1.00 87.06 87 ASP A C 1
ATOM 712 O O . ASP A 1 87 ? 6.763 0.048 -8.751 1.00 87.06 87 ASP A O 1
ATOM 716 N N . ASN A 1 88 ? 8.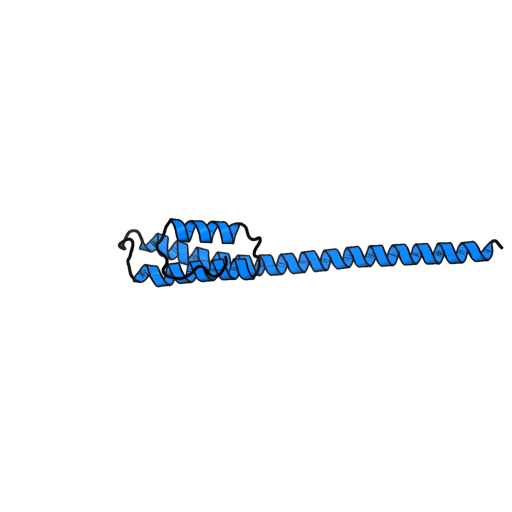512 1.415 -9.094 1.00 87.50 88 ASN A N 1
ATOM 717 C CA . ASN A 1 88 ? 7.720 2.646 -9.060 1.00 87.50 88 ASN A CA 1
ATOM 718 C C . ASN A 1 88 ? 6.556 2.590 -10.060 1.00 87.50 88 ASN A C 1
ATOM 720 O O . ASN A 1 88 ? 5.452 3.017 -9.756 1.00 87.50 88 ASN A O 1
ATOM 724 N N . SER A 1 89 ? 6.746 1.985 -11.236 1.00 85.31 89 SER A N 1
ATOM 725 C CA . SER A 1 89 ? 5.688 1.829 -12.243 1.00 85.31 89 SER A CA 1
ATOM 726 C C . SER A 1 89 ? 4.558 0.864 -11.863 1.00 85.31 89 SER A C 1
ATOM 728 O O . SER A 1 89 ? 3.592 0.772 -12.621 1.00 85.31 89 SER A O 1
ATOM 730 N N . ASN A 1 90 ? 4.632 0.169 -10.726 1.00 87.88 90 ASN A N 1
ATOM 731 C CA . ASN A 1 90 ? 3.671 -0.864 -10.366 1.00 87.88 90 ASN A CA 1
ATOM 732 C C . ASN A 1 90 ? 2.270 -0.288 -10.093 1.00 87.88 90 ASN A C 1
ATOM 734 O O . ASN A 1 90 ? 2.016 0.387 -9.092 1.00 87.88 90 ASN A O 1
ATOM 738 N N . THR A 1 91 ? 1.330 -0.594 -10.987 1.00 90.25 91 THR A N 1
ATOM 739 C CA . THR A 1 91 ? -0.051 -0.100 -10.919 1.00 90.25 91 THR A CA 1
ATOM 740 C C . THR A 1 91 ? -0.801 -0.618 -9.694 1.00 90.25 91 THR A C 1
ATOM 742 O O . THR A 1 91 ? -1.575 0.129 -9.101 1.00 90.25 91 THR A O 1
ATOM 745 N N . ASN A 1 92 ? -0.555 -1.867 -9.283 1.00 91.50 92 ASN A N 1
ATOM 746 C CA . ASN A 1 92 ? -1.232 -2.458 -8.129 1.00 91.50 92 ASN A CA 1
ATOM 747 C C . ASN A 1 92 ? -0.823 -1.748 -6.837 1.00 91.50 92 ASN A C 1
ATOM 749 O O . ASN A 1 92 ? -1.688 -1.408 -6.036 1.00 91.50 92 ASN A O 1
ATOM 753 N N . ALA A 1 93 ? 0.474 -1.486 -6.651 1.00 92.06 93 ALA A N 1
ATOM 754 C CA . ALA A 1 93 ? 0.965 -0.786 -5.467 1.00 92.06 93 ALA A CA 1
ATOM 755 C C . ALA A 1 93 ? 0.375 0.630 -5.358 1.00 92.06 93 ALA A C 1
ATOM 757 O O . ALA A 1 93 ? -0.131 0.992 -4.299 1.00 92.06 93 ALA A O 1
ATOM 758 N N . ARG A 1 94 ? 0.334 1.391 -6.465 1.00 91.56 94 ARG A N 1
ATOM 759 C CA . ARG A 1 94 ? -0.310 2.717 -6.482 1.00 91.56 94 ARG A CA 1
ATOM 760 C C . ARG A 1 94 ? -1.799 2.642 -6.166 1.00 91.56 94 ARG A C 1
ATOM 762 O O . ARG A 1 94 ? -2.274 3.392 -5.324 1.00 91.56 94 ARG A O 1
ATOM 769 N N . TYR A 1 95 ? -2.522 1.725 -6.810 1.00 92.44 95 TYR A N 1
ATOM 770 C CA . TYR A 1 95 ? -3.954 1.545 -6.576 1.00 92.44 95 TYR A CA 1
ATOM 771 C C . TYR A 1 95 ? -4.253 1.265 -5.098 1.00 92.44 95 TYR A C 1
ATOM 773 O O . TYR A 1 95 ? -5.121 1.909 -4.509 1.00 92.44 95 TYR A O 1
ATOM 781 N N . TRP A 1 96 ? -3.521 0.328 -4.490 1.00 92.12 96 TRP A N 1
ATOM 782 C CA . TRP A 1 96 ? -3.739 -0.046 -3.096 1.00 92.12 96 TRP A CA 1
ATOM 783 C C . TRP A 1 96 ? -3.344 1.055 -2.120 1.00 92.12 96 TRP A C 1
ATOM 785 O O . TRP A 1 96 ? -4.094 1.304 -1.179 1.00 92.12 96 TRP A O 1
ATOM 795 N N . LEU A 1 97 ? -2.231 1.749 -2.371 1.00 90.81 97 LEU A N 1
ATOM 796 C CA . LEU A 1 97 ? -1.804 2.884 -1.559 1.00 90.81 97 LEU A CA 1
ATOM 797 C C . LEU A 1 97 ? -2.845 4.013 -1.596 1.00 90.81 97 LEU A C 1
ATOM 799 O O . LEU A 1 97 ? -3.313 4.445 -0.546 1.00 90.81 97 LEU A O 1
ATOM 803 N N . SER A 1 98 ? -3.310 4.402 -2.790 1.00 88.94 98 SER A N 1
ATOM 804 C CA . SER A 1 98 ? -4.364 5.414 -2.937 1.00 88.94 98 SER A CA 1
ATOM 805 C C . SER A 1 98 ? -5.675 4.994 -2.272 1.00 88.94 98 SER A C 1
ATOM 807 O O . SER A 1 98 ? -6.321 5.800 -1.610 1.00 88.94 98 SER A O 1
ATOM 809 N N . LYS A 1 99 ? -6.084 3.727 -2.410 1.00 90.12 99 LYS A N 1
ATOM 810 C CA . LYS A 1 99 ? -7.301 3.218 -1.762 1.00 90.12 99 LYS A CA 1
ATOM 811 C C . LYS A 1 99 ? -7.191 3.242 -0.237 1.00 90.12 99 LYS A C 1
ATOM 813 O O . LYS A 1 99 ? -8.175 3.546 0.433 1.00 90.12 99 LYS A O 1
ATOM 818 N N . LEU A 1 100 ? -6.021 2.902 0.298 1.00 88.88 100 LEU A N 1
ATOM 819 C CA . LEU A 1 100 ? -5.752 2.900 1.730 1.00 88.88 100 LEU A CA 1
ATOM 820 C C . LEU A 1 100 ? -5.804 4.319 2.304 1.00 88.88 100 LEU A C 1
ATOM 822 O O . LEU A 1 100 ? -6.528 4.524 3.275 1.00 88.88 100 LEU A O 1
ATOM 826 N N . ASP A 1 101 ? -5.131 5.286 1.673 1.00 85.44 101 ASP A N 1
ATOM 827 C CA . ASP A 1 101 ? -5.129 6.685 2.126 1.00 85.44 101 ASP A CA 1
ATOM 828 C C . ASP A 1 101 ? -6.516 7.352 2.003 1.00 85.44 101 ASP A C 1
ATOM 830 O O . ASP A 1 101 ? -6.842 8.246 2.780 1.00 85.44 101 ASP A O 1
ATOM 834 N N . LEU A 1 102 ? -7.358 6.919 1.052 1.00 85.94 102 LEU A N 1
ATOM 835 C CA . LEU A 1 102 ? -8.729 7.428 0.906 1.00 85.94 102 LEU A CA 1
ATOM 836 C C . LEU A 1 102 ? -9.716 6.815 1.907 1.00 85.94 102 LEU A C 1
ATOM 838 O O . LEU A 1 102 ? -10.619 7.504 2.377 1.00 85.94 102 LEU A O 1
ATOM 842 N N . LYS A 1 103 ? -9.600 5.511 2.189 1.00 84.00 103 LYS A N 1
ATOM 843 C CA . LYS A 1 103 ? -10.559 4.786 3.041 1.00 84.00 103 LYS A CA 1
ATOM 844 C C . LYS A 1 103 ? -10.247 4.943 4.530 1.00 84.00 103 LYS A C 1
ATOM 846 O O . LYS A 1 103 ? -11.168 4.901 5.342 1.00 84.00 103 LYS A O 1
ATOM 851 N N . TYR A 1 104 ? -8.975 5.101 4.892 1.00 81.12 104 TYR A N 1
ATOM 852 C CA . TYR A 1 104 ? -8.523 5.076 6.279 1.00 81.12 104 TYR A CA 1
ATOM 853 C C . TYR A 1 104 ? -7.655 6.282 6.617 1.00 81.12 104 TYR A C 1
ATOM 855 O O . TYR A 1 104 ? -6.801 6.691 5.835 1.00 81.12 104 TYR A O 1
ATOM 863 N N . HIS A 1 105 ? -7.802 6.800 7.837 1.00 75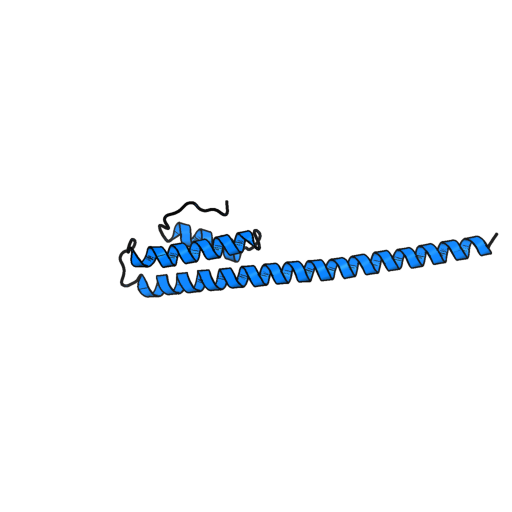.12 105 HIS A N 1
ATOM 864 C CA . HIS A 1 105 ? -6.863 7.785 8.357 1.00 75.12 105 HIS A CA 1
ATOM 865 C C . HIS A 1 105 ? -5.598 7.076 8.853 1.00 75.12 105 HIS A C 1
ATOM 867 O O . HIS A 1 105 ? -5.551 6.574 9.977 1.00 75.12 105 HIS A O 1
ATOM 873 N N . VAL A 1 106 ? -4.572 7.000 8.004 1.00 71.88 106 VAL A N 1
ATOM 874 C CA . VAL A 1 106 ? -3.291 6.378 8.367 1.00 71.88 106 VAL A CA 1
ATOM 875 C C . VAL A 1 106 ? -2.291 7.460 8.778 1.00 71.88 106 VAL A C 1
ATOM 877 O O . VAL A 1 106 ? -1.833 8.217 7.921 1.00 71.88 106 VAL A O 1
ATOM 880 N N . PRO A 1 107 ? -1.930 7.561 10.072 1.00 67.44 107 PRO A N 1
ATOM 881 C CA . PRO A 1 107 ? -0.997 8.578 10.536 1.00 67.44 107 PRO A CA 1
ATOM 882 C C . PRO A 1 107 ? 0.417 8.310 10.008 1.00 67.44 107 PRO A C 1
ATOM 884 O O . PRO A 1 107 ? 0.969 7.223 10.187 1.00 67.44 107 PRO A O 1
ATOM 887 N N . GLY A 1 108 ? 1.013 9.328 9.386 1.00 66.44 108 GLY A N 1
ATOM 888 C CA . GLY A 1 108 ? 2.376 9.298 8.853 1.00 66.44 108 GLY A CA 1
ATOM 889 C C . GLY A 1 108 ? 2.479 9.917 7.459 1.00 66.44 108 GLY A C 1
ATOM 890 O O . GLY A 1 108 ? 1.538 9.859 6.667 1.00 66.44 108 GLY A O 1
ATOM 891 N N . ALA A 1 109 ? 3.632 10.519 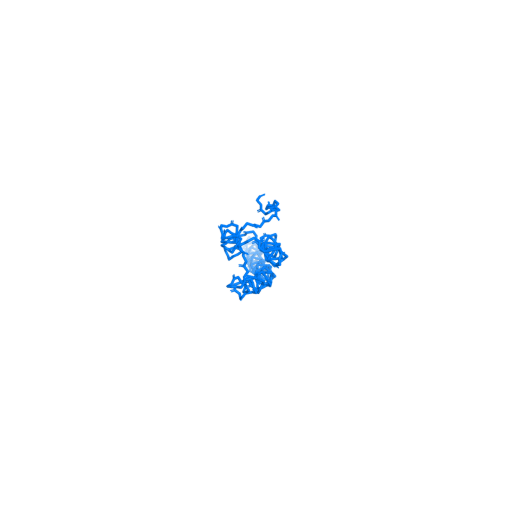7.159 1.00 66.38 109 ALA A N 1
ATOM 892 C CA . ALA A 1 109 ? 3.916 11.061 5.833 1.00 66.38 109 ALA A CA 1
ATOM 893 C C . ALA A 1 109 ? 4.032 9.927 4.806 1.00 66.38 109 ALA A C 1
ATOM 895 O O . ALA A 1 109 ? 4.654 8.902 5.089 1.00 66.38 109 ALA A O 1
ATOM 896 N N . CYS A 1 110 ? 3.444 10.119 3.624 1.00 64.50 110 CYS A N 1
ATOM 897 C CA . CYS A 1 110 ? 3.644 9.199 2.512 1.00 64.50 110 CYS A CA 1
ATOM 898 C C . CYS A 1 110 ? 5.050 9.424 1.944 1.00 64.50 110 CYS A C 1
ATOM 900 O O . CYS A 1 110 ? 5.366 10.539 1.534 1.00 64.50 110 CYS A O 1
ATOM 902 N N . LYS A 1 111 ? 5.903 8.399 1.966 1.00 65.00 111 LYS A N 1
ATOM 903 C CA . LYS A 1 111 ? 7.322 8.522 1.577 1.00 65.00 111 LYS A CA 1
ATOM 904 C C . LYS A 1 111 ? 7.567 8.315 0.086 1.00 65.00 111 LYS A C 1
ATOM 906 O O . LYS A 1 111 ? 8.637 8.652 -0.403 1.00 65.00 111 LYS A O 1
ATOM 911 N N . ALA A 1 112 ? 6.596 7.734 -0.611 1.00 57.56 112 ALA A N 1
ATOM 912 C CA . ALA A 1 112 ? 6.733 7.310 -2.001 1.00 57.56 112 ALA A CA 1
ATOM 913 C C . ALA A 1 112 ? 6.329 8.383 -3.037 1.00 57.56 112 ALA A C 1
ATOM 915 O O . ALA A 1 112 ? 6.148 8.038 -4.206 1.00 57.56 112 ALA A O 1
ATOM 916 N N . VAL A 1 113 ? 6.155 9.647 -2.619 1.00 49.91 113 VAL A N 1
ATOM 917 C CA . VAL A 1 113 ? 5.852 10.789 -3.509 1.00 49.91 113 VAL A CA 1
ATOM 918 C C . VAL A 1 113 ? 7.134 11.492 -3.927 1.00 49.91 113 VAL A C 1
ATOM 920 O O . VAL A 1 113 ? 7.919 11.848 -3.020 1.00 49.91 113 VAL A O 1
#

Secondary structure (DSSP, 8-state):
--HHHHHHHHHHHHHHHHHHHHHHHHHHHHHHHHHHHHHHHHHHHHHHHHHHHHHHHHGGGS-TT-TTHHHHHHHHHHHHHHHHHH-TT-HHHHHHHHHHHHHS---S--S--

Sequence (113 aa):
MLHHLSERMLRSFLLKETVRLNSRLSGFNQLRGIHSRNKKAMDFIAKGWSAMKEVDRVIDYCELNDKRLIPLLRGAKENFELALEVDNSNTNARYWLSKLDLKYHVPGACKAV